Protein AF-A0A6M1R7Z9-F1 (afdb_monomer_lite)

Secondary structure (DSSP, 8-state):
----EEEEEEE-TTS-GGGHHHHHHHHHHS-TTTS-EEEEEEE--TTS-EEEEEEEESS-THHHHHHHHHH-TT-PBPTT--HHHHTTSEEEE-SSHHHHHHHS-SS--BTTB-S--HHHHHHH-GGGS------TTHHHHHHHHHHHHHS--

Structure (mmCIF, N/CA/C/O backbone):
data_AF-A0A6M1R7Z9-F1
#
_entry.id   AF-A0A6M1R7Z9-F1
#
loop_
_atom_site.group_PDB
_atom_site.id
_atom_site.type_symbol
_atom_site.label_atom_id
_atom_site.label_alt_id
_atom_site.label_comp_id
_atom_site.label_asym_id
_atom_site.label_entity_id
_atom_site.label_seq_id
_atom_site.pdbx_PDB_ins_code
_atom_site.Cartn_x
_atom_site.Cartn_y
_atom_site.Cartn_z
_atom_site.occupancy
_atom_site.B_iso_or_equiv
_atom_site.auth_seq_id
_atom_site.auth_comp_id
_atom_site.auth_asym_id
_atom_site.auth_atom_id
_atom_site.pdbx_PDB_model_num
ATOM 1 N N . MET A 1 1 ? -22.798 -2.232 19.515 1.00 45.53 1 MET A N 1
ATOM 2 C CA . MET A 1 1 ? -22.874 -2.380 18.047 1.00 45.53 1 MET A CA 1
ATOM 3 C C . MET A 1 1 ? -21.450 -2.312 17.552 1.00 45.53 1 MET A C 1
ATOM 5 O O . MET A 1 1 ? -20.751 -1.403 17.966 1.00 45.53 1 MET A O 1
ATOM 9 N N . VAL A 1 2 ? -20.998 -3.300 16.787 1.00 56.09 2 VAL A N 1
ATOM 10 C CA . VAL A 1 2 ? -19.639 -3.292 16.236 1.00 56.09 2 VAL A CA 1
ATOM 11 C C . VAL A 1 2 ? -19.647 -2.338 15.044 1.00 56.09 2 VAL A C 1
ATOM 13 O O . VAL A 1 2 ? -20.310 -2.616 14.042 1.00 56.09 2 VAL A O 1
ATOM 16 N N . HIS A 1 3 ? -19.012 -1.179 15.188 1.00 68.19 3 HIS A N 1
ATOM 17 C CA . HIS A 1 3 ? -18.903 -0.207 14.108 1.00 68.19 3 HIS A CA 1
ATOM 18 C C . HIS A 1 3 ? -17.690 -0.577 13.257 1.00 68.19 3 HIS A C 1
ATOM 20 O O . HIS A 1 3 ? -16.565 -0.528 13.730 1.00 68.19 3 HIS A O 1
ATOM 26 N N . ASN A 1 4 ? -17.931 -0.987 12.010 1.00 80.31 4 ASN A N 1
ATOM 27 C CA . ASN A 1 4 ? -16.865 -1.321 11.070 1.00 80.31 4 ASN A CA 1
ATOM 28 C C . ASN A 1 4 ? -16.616 -0.130 10.147 1.00 80.31 4 ASN A C 1
ATOM 30 O O . ASN A 1 4 ? -17.509 0.251 9.384 1.00 80.31 4 ASN A O 1
ATOM 34 N N . TYR A 1 5 ? -15.407 0.421 10.188 1.00 88.25 5 TYR A N 1
ATOM 35 C CA . TYR A 1 5 ? -14.987 1.489 9.288 1.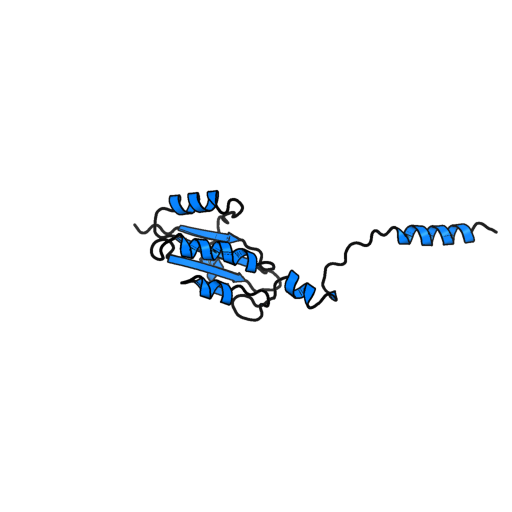00 88.25 5 TYR A CA 1
ATOM 36 C C . TYR A 1 5 ? -13.918 0.974 8.335 1.00 88.25 5 TYR A C 1
ATOM 38 O O . TYR A 1 5 ? -12.786 0.706 8.730 1.00 88.25 5 TYR A O 1
ATOM 46 N N . MET A 1 6 ? -14.284 0.867 7.059 1.00 88.00 6 MET A N 1
ATOM 47 C CA . MET A 1 6 ? -13.356 0.504 5.995 1.00 88.00 6 MET A CA 1
ATOM 48 C C . MET A 1 6 ? -12.769 1.764 5.357 1.00 88.00 6 MET A C 1
ATOM 50 O O . MET A 1 6 ? -13.495 2.647 4.882 1.00 88.00 6 MET A O 1
ATOM 54 N N . TYR A 1 7 ? -11.445 1.822 5.314 1.00 90.94 7 TYR A N 1
ATOM 55 C CA . TYR A 1 7 ? -10.672 2.824 4.599 1.00 90.94 7 TYR A CA 1
ATOM 56 C C . TYR A 1 7 ? -9.951 2.146 3.446 1.00 90.94 7 TYR A C 1
ATOM 58 O O . TYR A 1 7 ? -9.349 1.089 3.615 1.00 90.94 7 TYR A O 1
ATOM 66 N N . VAL A 1 8 ? -10.023 2.764 2.270 1.00 91.00 8 VAL A N 1
ATOM 67 C CA . VAL A 1 8 ? -9.289 2.324 1.088 1.00 91.00 8 VAL A CA 1
ATOM 68 C C . VAL A 1 8 ? -8.540 3.525 0.532 1.00 91.00 8 VAL A C 1
ATOM 70 O O . VAL A 1 8 ? -9.137 4.570 0.251 1.00 91.00 8 VAL A O 1
ATOM 73 N N . PHE A 1 9 ? -7.232 3.363 0.393 1.00 93.25 9 PHE A N 1
ATOM 74 C CA . PHE A 1 9 ? -6.314 4.357 -0.137 1.00 93.25 9 PHE A CA 1
ATOM 75 C C . PHE A 1 9 ? -5.849 3.898 -1.509 1.00 93.25 9 PHE A C 1
ATOM 77 O O . PHE A 1 9 ? -5.388 2.769 -1.655 1.00 93.25 9 PHE A O 1
ATOM 84 N N . GLU A 1 10 ? -6.010 4.751 -2.513 1.00 91.94 10 GLU A N 1
ATOM 85 C CA . GLU A 1 10 ? -5.463 4.500 -3.843 1.00 91.94 10 GLU A CA 1
ATOM 86 C C . GLU A 1 10 ? -3.962 4.773 -3.832 1.00 91.94 10 GLU A C 1
ATOM 88 O O . GLU A 1 10 ? -3.509 5.805 -3.333 1.00 91.94 10 GLU A O 1
ATOM 93 N N . CYS A 1 11 ? -3.208 3.831 -4.380 1.00 93.81 11 CYS A N 1
ATOM 94 C CA . CYS A 1 11 ? -1.759 3.853 -4.406 1.00 93.81 11 CYS A CA 1
ATOM 95 C C . CYS A 1 11 ? -1.258 3.662 -5.839 1.00 93.81 11 CYS A C 1
ATOM 97 O O . CYS A 1 11 ? -1.974 3.190 -6.726 1.00 93.81 11 CYS A O 1
ATOM 99 N N . ASP A 1 12 ? 0.003 4.015 -6.059 1.00 94.19 12 ASP A N 1
ATOM 100 C CA . ASP A 1 12 ? 0.647 3.828 -7.352 1.00 94.19 12 ASP A CA 1
ATOM 101 C C . ASP A 1 12 ? 1.170 2.393 -7.484 1.00 94.19 12 ASP A C 1
ATOM 103 O O . ASP A 1 12 ? 2.061 1.974 -6.749 1.00 94.19 12 ASP A O 1
ATOM 107 N N . TYR A 1 13 ? 0.621 1.627 -8.428 1.00 95.19 13 TYR A N 1
ATOM 108 C CA . TYR A 1 13 ? 1.075 0.262 -8.704 1.00 95.19 13 TYR A CA 1
ATOM 109 C C . TYR A 1 13 ? 2.564 0.224 -9.106 1.00 95.19 13 TYR A C 1
ATOM 111 O O . TYR A 1 13 ? 3.290 -0.710 -8.743 1.00 95.19 13 TYR A O 1
ATOM 119 N N . GLY A 1 14 ? 3.001 1.219 -9.885 1.00 95.19 14 GLY A N 1
ATOM 120 C CA . GLY A 1 14 ? 4.343 1.305 -10.458 1.00 95.19 14 GLY A CA 1
ATOM 121 C C . GLY A 1 14 ? 5.409 1.794 -9.480 1.00 95.19 14 GLY A C 1
ATOM 122 O O . GLY A 1 14 ? 6.587 1.739 -9.820 1.00 95.19 14 GLY A O 1
ATOM 123 N N . ASP A 1 15 ? 5.000 2.230 -8.292 1.00 95.62 15 ASP A N 1
ATOM 124 C CA . ASP A 1 15 ? 5.846 2.765 -7.228 1.00 95.62 15 ASP A CA 1
ATOM 125 C C . ASP A 1 15 ? 5.215 2.370 -5.887 1.00 95.62 15 ASP A C 1
ATOM 127 O O . ASP A 1 15 ? 4.628 3.176 -5.172 1.00 95.62 15 ASP A O 1
ATOM 131 N N . ARG A 1 16 ? 5.215 1.069 -5.604 1.00 95.38 16 ARG A N 1
ATOM 132 C CA . ARG A 1 16 ? 4.483 0.444 -4.492 1.00 95.38 16 ARG A CA 1
ATOM 133 C C . ARG A 1 16 ? 5.337 0.310 -3.237 1.00 95.38 16 ARG A C 1
ATOM 135 O O . ARG A 1 16 ? 4.803 0.332 -2.133 1.00 95.38 16 ARG A O 1
ATOM 142 N N . VAL A 1 17 ? 6.657 0.203 -3.371 1.00 96.56 17 VAL A N 1
ATOM 143 C CA . VAL A 1 17 ? 7.615 0.108 -2.262 1.00 96.56 17 VAL A CA 1
ATOM 144 C C . VAL A 1 17 ? 7.526 1.342 -1.362 1.00 96.56 17 VAL A C 1
ATOM 146 O O . VAL A 1 17 ? 7.670 1.203 -0.145 1.00 96.56 17 VAL A O 1
ATOM 149 N N . LYS A 1 18 ? 7.198 2.524 -1.906 1.00 95.88 18 LYS A N 1
ATOM 150 C CA . LYS A 1 18 ? 6.985 3.742 -1.102 1.00 95.88 18 LYS A CA 1
ATOM 151 C C . LYS A 1 18 ? 5.875 3.595 -0.057 1.00 95.88 18 LYS A C 1
ATOM 153 O O . LYS A 1 18 ? 5.920 4.242 0.985 1.00 95.88 18 LYS A O 1
ATOM 158 N N . GLU A 1 19 ? 4.896 2.726 -0.307 1.00 96.31 19 GLU A N 1
ATOM 159 C CA . GLU A 1 19 ? 3.736 2.529 0.568 1.00 96.31 19 GLU A CA 1
ATOM 160 C C . GLU A 1 19 ? 4.054 1.657 1.790 1.00 96.31 19 GLU A C 1
ATOM 162 O O . GLU A 1 19 ? 3.273 1.610 2.740 1.00 96.31 19 GLU A O 1
ATOM 167 N N . ARG A 1 20 ? 5.221 0.994 1.818 1.00 96.56 20 ARG A N 1
ATOM 168 C CA . ARG A 1 20 ? 5.635 0.142 2.943 1.00 96.56 20 ARG A CA 1
ATOM 169 C C . ARG A 1 20 ? 5.654 0.903 4.266 1.00 96.56 20 ARG A C 1
ATOM 171 O O . ARG A 1 20 ? 5.180 0.370 5.263 1.00 96.56 20 ARG A O 1
ATOM 178 N N . ALA A 1 21 ? 6.197 2.124 4.282 1.00 96.69 21 ALA A N 1
ATOM 179 C CA . ALA A 1 21 ? 6.298 2.930 5.502 1.00 96.69 21 ALA A CA 1
ATOM 180 C C . ALA A 1 21 ? 4.912 3.218 6.095 1.00 96.69 21 ALA A C 1
ATOM 182 O O . ALA A 1 21 ? 4.681 2.962 7.273 1.00 96.69 21 ALA A O 1
ATOM 183 N N . PHE A 1 22 ? 3.970 3.622 5.242 1.00 96.81 22 PHE A N 1
ATOM 184 C CA . PHE A 1 22 ? 2.587 3.878 5.629 1.00 96.81 22 PHE A CA 1
ATOM 185 C C . PHE A 1 22 ? 1.917 2.646 6.252 1.00 96.81 22 PHE A C 1
ATOM 187 O O . PHE A 1 22 ? 1.357 2.728 7.344 1.00 96.81 22 PHE A O 1
ATOM 194 N N . ILE A 1 23 ? 2.017 1.484 5.598 1.00 97.00 23 ILE A N 1
ATOM 195 C CA . ILE A 1 23 ? 1.409 0.237 6.090 1.00 97.00 23 ILE A CA 1
ATOM 196 C C . ILE A 1 23 ? 2.037 -0.191 7.422 1.00 97.00 23 ILE A C 1
ATOM 198 O O . ILE A 1 23 ? 1.324 -0.547 8.360 1.00 97.00 23 ILE A O 1
ATOM 202 N N . LYS A 1 24 ? 3.369 -0.138 7.522 1.00 97.31 24 LYS A N 1
ATOM 203 C CA . LYS A 1 24 ? 4.095 -0.504 8.744 1.00 97.31 24 LYS A CA 1
ATOM 204 C C . LYS A 1 24 ? 3.744 0.404 9.909 1.00 97.31 24 LYS A C 1
ATOM 206 O O . LYS A 1 24 ? 3.548 -0.082 11.017 1.00 97.31 24 LYS A O 1
ATOM 211 N N . ASP A 1 25 ? 3.616 1.703 9.671 1.00 96.69 25 ASP A N 1
ATOM 212 C CA . ASP A 1 25 ? 3.248 2.628 10.732 1.00 96.69 25 ASP A CA 1
ATOM 213 C C . ASP A 1 25 ? 1.821 2.389 11.234 1.00 96.69 25 ASP A C 1
ATOM 215 O O . ASP A 1 25 ? 1.585 2.524 12.433 1.00 96.69 25 ASP A O 1
ATOM 219 N N . ILE A 1 26 ? 0.885 1.960 10.378 1.00 95.94 26 ILE A N 1
ATOM 220 C CA . ILE A 1 26 ? -0.443 1.531 10.843 1.00 95.94 26 ILE A CA 1
ATOM 221 C C . ILE A 1 26 ? -0.307 0.328 11.787 1.00 95.94 26 ILE A C 1
ATOM 223 O O . ILE A 1 26 ? -0.836 0.360 12.895 1.00 95.94 26 ILE A O 1
ATOM 227 N N . LEU A 1 27 ? 0.440 -0.702 11.379 1.00 95.44 27 LEU A N 1
ATOM 228 C CA . LEU A 1 27 ? 0.646 -1.918 12.178 1.00 95.44 27 LEU A CA 1
ATOM 229 C C . LEU A 1 27 ? 1.361 -1.648 13.515 1.00 95.44 27 LEU A C 1
ATOM 231 O O . LEU A 1 27 ? 1.140 -2.368 14.484 1.00 95.44 27 LEU A O 1
ATOM 235 N N . ARG A 1 28 ? 2.208 -0.612 13.582 1.00 94.94 28 ARG A N 1
ATOM 236 C CA . ARG A 1 28 ? 2.915 -0.192 14.806 1.00 94.94 28 ARG A CA 1
ATOM 237 C C . ARG A 1 28 ? 2.051 0.604 15.770 1.00 94.94 28 ARG A C 1
ATOM 239 O O . ARG A 1 28 ? 2.170 0.436 16.981 1.00 94.94 28 ARG A O 1
ATOM 246 N N . ASN A 1 29 ? 1.276 1.549 15.242 1.00 94.75 29 ASN A N 1
ATOM 247 C CA . ASN A 1 29 ? 0.591 2.552 16.058 1.00 94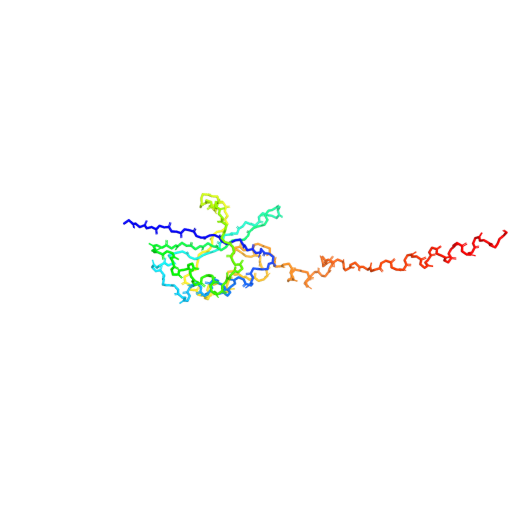.75 29 ASN A CA 1
ATOM 248 C C . ASN A 1 29 ? -0.798 2.099 16.510 1.00 94.75 29 ASN A C 1
ATOM 250 O O . ASN A 1 29 ? -1.332 2.653 17.471 1.00 94.75 29 ASN A O 1
ATOM 254 N N . PHE A 1 30 ? -1.382 1.106 15.839 1.00 94.06 30 PHE A N 1
ATOM 255 C CA . PHE A 1 30 ? -2.726 0.631 16.128 1.00 94.06 30 PHE A CA 1
ATOM 256 C C . PHE A 1 30 ? -2.720 -0.844 16.505 1.00 94.06 30 PHE A C 1
ATOM 258 O O . PHE A 1 30 ? -2.152 -1.682 15.811 1.00 94.06 30 PHE A O 1
ATOM 265 N N . ASP A 1 31 ? -3.391 -1.156 17.613 1.00 90.81 31 ASP A N 1
ATOM 266 C CA . ASP A 1 31 ? -3.544 -2.532 18.068 1.00 90.81 31 ASP A CA 1
ATOM 267 C C . ASP A 1 31 ? -4.364 -3.362 17.063 1.00 90.81 31 ASP A C 1
ATOM 269 O O . ASP A 1 31 ? -5.273 -2.853 16.399 1.00 90.81 31 ASP A O 1
ATOM 273 N N . LYS A 1 32 ? -4.061 -4.659 16.981 1.00 89.00 32 LYS A N 1
ATOM 274 C CA . LYS A 1 32 ? -4.727 -5.631 16.100 1.00 89.00 32 LYS A CA 1
ATOM 275 C C . LYS A 1 32 ? -6.240 -5.745 16.327 1.00 89.00 32 LYS A C 1
ATOM 277 O O . LYS A 1 32 ? -6.960 -6.098 15.399 1.00 89.00 32 LYS A O 1
ATOM 282 N N . ASP A 1 33 ? -6.727 -5.456 17.532 1.00 90.31 33 ASP A N 1
ATOM 283 C CA . ASP A 1 33 ? -8.150 -5.487 17.866 1.00 90.31 33 ASP A CA 1
ATOM 284 C C . ASP A 1 33 ? -8.847 -4.185 17.424 1.00 90.31 33 ASP A C 1
ATOM 286 O O . ASP A 1 33 ? -10.050 -4.185 17.156 1.00 90.31 33 ASP A O 1
ATOM 290 N N . TYR A 1 34 ? -8.092 -3.088 17.269 1.00 92.19 34 TYR A N 1
ATOM 291 C CA . TYR A 1 34 ? -8.573 -1.835 16.682 1.00 92.19 34 TYR A CA 1
ATOM 292 C C . TYR A 1 34 ? -8.529 -1.889 15.149 1.00 92.19 34 TYR A C 1
ATOM 294 O O . TYR A 1 34 ? -9.567 -1.767 14.498 1.00 92.19 34 TYR A O 1
ATOM 302 N N . ALA A 1 35 ? -7.346 -2.120 14.568 1.00 92.44 35 ALA A N 1
ATOM 303 C CA . ALA A 1 35 ? -7.104 -2.222 13.128 1.00 92.44 35 ALA A CA 1
ATOM 304 C C . ALA A 1 35 ? -7.108 -3.691 12.666 1.00 92.44 35 ALA A C 1
ATOM 306 O O . ALA A 1 35 ? -6.099 -4.245 12.237 1.00 92.44 35 ALA A O 1
ATOM 307 N N . THR A 1 36 ? -8.278 -4.327 12.750 1.00 90.75 36 THR A N 1
ATOM 308 C CA . THR A 1 36 ? -8.467 -5.778 12.518 1.00 90.75 36 THR A CA 1
ATOM 309 C C . THR A 1 36 ? -8.093 -6.318 11.146 1.00 90.75 36 THR A C 1
ATOM 311 O O . THR A 1 36 ? -7.931 -7.527 10.987 1.00 90.75 36 THR A O 1
ATOM 314 N N . MET A 1 37 ? -7.996 -5.462 10.135 1.00 90.88 37 MET A N 1
ATOM 315 C CA . MET A 1 37 ? -7.472 -5.857 8.837 1.00 90.88 37 MET A CA 1
ATOM 316 C C . MET A 1 37 ? -6.666 -4.704 8.277 1.00 90.88 37 MET A C 1
ATOM 318 O O . MET A 1 37 ? -7.198 -3.613 8.100 1.00 90.88 37 MET A O 1
ATOM 322 N N . VAL A 1 38 ? -5.399 -4.962 7.988 1.00 94.94 38 VAL A N 1
ATOM 323 C CA . VAL A 1 38 ? -4.527 -4.076 7.224 1.00 94.94 38 VAL A CA 1
ATOM 324 C C . VAL A 1 38 ? -4.001 -4.907 6.070 1.00 94.94 38 VAL A C 1
ATOM 326 O O . VAL A 1 38 ? -3.490 -6.007 6.278 1.00 94.94 38 VAL A O 1
ATOM 329 N N . GLY A 1 39 ? -4.159 -4.432 4.844 1.00 94.44 39 GLY A N 1
ATOM 330 C CA . GLY A 1 39 ? -3.795 -5.226 3.682 1.00 94.44 39 GLY A CA 1
ATOM 331 C C . GLY A 1 39 ? -3.697 -4.425 2.403 1.00 94.44 39 GLY A C 1
ATOM 332 O O . GLY A 1 39 ? -4.000 -3.234 2.357 1.00 94.44 39 GLY A O 1
ATOM 333 N N . VAL A 1 40 ? -3.282 -5.109 1.346 1.00 94.62 40 VAL A N 1
ATOM 334 C CA . VAL A 1 40 ? -3.269 -4.583 -0.014 1.00 94.62 40 VAL A CA 1
ATOM 335 C C . VAL A 1 40 ? -4.289 -5.294 -0.883 1.00 94.62 40 VAL A C 1
ATOM 337 O O . VAL A 1 40 ? -4.542 -6.490 -0.731 1.00 94.62 40 VAL A O 1
ATOM 340 N N . VAL A 1 41 ? -4.841 -4.544 -1.829 1.00 93.31 41 VAL A N 1
ATOM 341 C CA . VAL A 1 41 ? -5.748 -5.032 -2.862 1.00 93.31 41 VAL A CA 1
ATOM 342 C C . VAL A 1 41 ? -5.162 -4.672 -4.224 1.00 93.31 41 VAL A C 1
ATOM 344 O O . VAL A 1 41 ? -4.963 -3.493 -4.530 1.00 93.31 41 VAL A O 1
ATOM 347 N N . VAL A 1 42 ? -4.882 -5.685 -5.045 1.00 94.38 42 VAL A N 1
ATOM 348 C CA . VAL A 1 42 ? -4.106 -5.542 -6.283 1.00 94.38 42 VAL A CA 1
ATOM 349 C C . VAL A 1 42 ? -4.849 -6.127 -7.483 1.00 94.38 42 VAL A C 1
ATOM 351 O O . VAL A 1 42 ? -5.150 -7.324 -7.540 1.00 94.38 42 VAL A O 1
ATOM 354 N N . ASN A 1 43 ? -5.084 -5.281 -8.486 1.00 93.12 43 ASN A N 1
ATOM 355 C CA . ASN A 1 43 ? -5.531 -5.684 -9.814 1.00 93.12 43 ASN A CA 1
ATOM 356 C C . ASN A 1 43 ? -4.321 -5.747 -10.751 1.00 93.12 43 ASN A C 1
ATOM 358 O O . ASN A 1 43 ? -3.702 -4.727 -11.044 1.00 93.12 43 ASN A O 1
ATOM 362 N N . ASN A 1 44 ? -4.002 -6.951 -11.225 1.00 93.50 44 ASN A N 1
ATOM 363 C CA . ASN A 1 44 ? -2.874 -7.201 -12.124 1.00 93.50 44 ASN A CA 1
ATOM 364 C C . ASN A 1 44 ? -3.267 -7.204 -13.610 1.00 93.50 44 ASN A C 1
ATOM 366 O O . ASN A 1 44 ? -2.443 -7.561 -14.454 1.00 93.50 44 ASN A O 1
ATOM 370 N N . ASN A 1 45 ? -4.510 -6.837 -13.949 1.00 91.31 45 ASN A N 1
ATOM 371 C CA . ASN A 1 45 ? -4.924 -6.706 -15.340 1.00 91.31 45 ASN A CA 1
ATOM 372 C C . ASN A 1 45 ? -4.079 -5.608 -16.019 1.00 91.31 45 ASN A C 1
ATOM 374 O O . ASN A 1 45 ? -4.203 -4.447 -15.633 1.00 91.31 45 ASN A O 1
ATOM 378 N N . PRO A 1 46 ? -3.259 -5.922 -17.040 1.00 89.12 46 PRO A N 1
ATOM 379 C CA . PRO A 1 46 ? -2.359 -4.948 -17.663 1.00 89.12 46 PRO A CA 1
ATOM 380 C C . PRO A 1 46 ? -3.091 -3.775 -18.335 1.00 89.12 46 PRO A C 1
ATOM 382 O O . PRO A 1 46 ? -2.487 -2.737 -18.581 1.00 89.12 46 PRO A O 1
ATOM 385 N N . TYR A 1 47 ? -4.392 -3.907 -18.607 1.00 89.00 47 TYR A N 1
ATOM 386 C CA . TYR A 1 47 ? -5.225 -2.827 -19.144 1.00 89.00 47 TYR A CA 1
ATOM 387 C C . TYR A 1 47 ? -5.829 -1.921 -18.060 1.00 89.00 47 TYR A C 1
ATOM 389 O O . TYR A 1 47 ? -6.431 -0.899 -18.382 1.00 89.00 47 TYR A O 1
ATOM 397 N N . CYS A 1 48 ? -5.726 -2.307 -16.787 1.00 89.25 48 CYS A N 1
ATOM 398 C CA . CYS A 1 48 ? -6.305 -1.591 -15.654 1.00 89.25 48 CYS A CA 1
ATOM 399 C C . CYS A 1 48 ? -5.560 -1.967 -14.363 1.00 89.25 48 CYS A C 1
ATOM 401 O O . CYS A 1 48 ? -6.139 -2.539 -13.438 1.00 89.25 48 CYS A O 1
ATOM 403 N N . LEU A 1 49 ? -4.252 -1.700 -14.325 1.00 92.38 49 LEU A N 1
ATOM 404 C CA . LEU A 1 49 ? -3.465 -1.922 -13.117 1.00 92.38 49 LEU A CA 1
ATOM 405 C C . LEU A 1 49 ? -3.971 -1.000 -12.012 1.00 92.38 49 LEU A C 1
ATOM 407 O O . LEU A 1 49 ? -4.168 0.194 -12.229 1.00 92.38 49 LEU A O 1
ATOM 411 N N . SER A 1 50 ? -4.184 -1.560 -10.826 1.00 92.69 50 SER A N 1
ATOM 412 C CA . SER A 1 50 ? -4.593 -0.773 -9.667 1.00 92.69 50 SER A CA 1
ATOM 413 C C . SER A 1 50 ? -4.062 -1.388 -8.388 1.00 92.69 50 SER A C 1
ATOM 415 O O . SER A 1 50 ? -4.087 -2.612 -8.233 1.00 92.69 50 SER A O 1
ATOM 417 N N . PHE A 1 51 ? -3.639 -0.541 -7.463 1.00 93.88 51 PHE A N 1
ATOM 418 C CA . PHE A 1 51 ? -3.124 -0.930 -6.165 1.00 93.88 51 PHE A CA 1
ATOM 419 C C . PHE A 1 51 ? -3.791 -0.063 -5.099 1.00 93.88 51 PHE A C 1
ATOM 421 O O . PHE A 1 51 ? -3.878 1.154 -5.243 1.00 93.88 51 PHE A O 1
ATOM 428 N N . HIS A 1 52 ? -4.292 -0.704 -4.048 1.00 93.50 52 HIS A N 1
ATOM 429 C CA . HIS A 1 52 ? -4.889 -0.021 -2.915 1.00 93.50 52 HIS A CA 1
ATOM 430 C C . HIS A 1 52 ? -4.386 -0.599 -1.599 1.00 93.50 52 HIS A C 1
ATOM 432 O O . HIS A 1 52 ? -4.165 -1.807 -1.497 1.00 93.50 52 HIS A O 1
ATOM 438 N N . VAL A 1 53 ? -4.293 0.250 -0.579 1.00 94.69 53 VAL A N 1
ATOM 439 C CA . VAL A 1 53 ? -4.154 -0.166 0.821 1.00 94.69 53 VAL A CA 1
ATOM 440 C C . VAL A 1 53 ? -5.532 -0.119 1.472 1.00 94.69 53 VAL A C 1
ATOM 442 O O . VAL A 1 53 ? -6.222 0.896 1.390 1.00 94.69 53 VAL A O 1
ATOM 445 N N . ALA A 1 54 ? -5.944 -1.217 2.099 1.00 92.56 54 ALA A N 1
ATOM 446 C CA . ALA A 1 54 ? -7.217 -1.347 2.795 1.00 92.56 54 ALA A CA 1
ATOM 447 C C . ALA A 1 54 ? -6.992 -1.510 4.302 1.00 92.56 54 ALA A C 1
ATOM 449 O O . ALA A 1 54 ? -6.126 -2.275 4.727 1.00 92.56 54 ALA A O 1
ATOM 450 N N . VAL A 1 55 ? -7.785 -0.790 5.097 1.00 93.06 55 VAL A N 1
ATOM 451 C CA . VAL A 1 55 ? -7.733 -0.806 6.562 1.00 93.06 55 VAL A CA 1
ATOM 452 C C . VAL A 1 55 ? -9.149 -0.917 7.119 1.00 93.06 55 VAL A C 1
ATOM 454 O O . VAL A 1 55 ? -10.004 -0.093 6.796 1.00 93.06 55 VAL A O 1
ATOM 457 N N . ASN A 1 56 ? -9.401 -1.914 7.966 1.00 91.81 56 ASN A N 1
ATOM 458 C CA . ASN A 1 56 ? -10.670 -2.101 8.663 1.00 91.81 56 ASN A CA 1
ATOM 459 C C . ASN A 1 56 ? -10.527 -1.823 10.160 1.00 91.81 56 ASN A C 1
ATOM 461 O O . ASN A 1 56 ? -9.810 -2.546 10.858 1.00 91.81 56 ASN A O 1
ATOM 465 N N . LEU A 1 57 ? -11.267 -0.830 10.649 1.00 92.75 57 LEU A N 1
ATOM 466 C CA . LEU A 1 57 ? -11.304 -0.436 12.056 1.00 92.75 57 LEU A CA 1
ATOM 467 C C . LEU A 1 57 ? -12.581 -0.949 12.739 1.00 92.75 57 LEU A C 1
ATOM 469 O O . LEU A 1 57 ? -13.650 -0.902 12.126 1.00 92.75 57 LEU A O 1
ATOM 473 N N . GLN A 1 58 ? -12.478 -1.412 13.989 1.00 90.56 58 GLN A N 1
ATOM 474 C CA . GLN A 1 58 ? -13.613 -1.927 14.789 1.00 90.56 58 GLN A CA 1
ATOM 475 C C . GLN A 1 58 ? -14.173 -0.945 15.826 1.00 90.56 58 GLN A C 1
ATOM 477 O O . GLN A 1 58 ? -15.190 -1.230 16.464 1.00 90.56 58 GLN A O 1
ATOM 482 N N . ASP A 1 59 ? -13.504 0.188 16.019 1.00 88.38 59 ASP A N 1
ATOM 483 C CA . ASP A 1 59 ? -13.856 1.194 17.019 1.00 88.38 59 ASP A CA 1
ATOM 484 C C . ASP A 1 59 ? -13.856 2.600 16.393 1.00 88.38 59 ASP A C 1
ATOM 486 O O . ASP A 1 59 ? -13.750 2.747 15.171 1.00 88.38 59 ASP A O 1
ATOM 490 N N . ASP A 1 60 ? -14.012 3.633 17.217 1.00 88.56 60 ASP A N 1
ATOM 491 C CA . ASP A 1 60 ? -14.069 5.033 16.804 1.00 88.56 60 ASP A CA 1
ATOM 492 C C . ASP A 1 60 ? -12.875 5.427 15.897 1.00 88.56 60 ASP A C 1
ATOM 494 O O . ASP A 1 60 ? -11.709 5.338 16.312 1.00 88.56 60 ASP A O 1
ATOM 498 N N . PRO A 1 61 ? -13.129 5.881 14.652 1.00 91.44 61 PRO A N 1
ATOM 499 C CA . PRO A 1 61 ? -12.081 6.249 13.713 1.00 91.44 61 PRO A CA 1
ATOM 500 C C . PRO A 1 61 ? -11.404 7.580 14.053 1.00 91.44 61 PRO A C 1
ATOM 502 O O . PRO A 1 61 ? -10.402 7.895 13.421 1.00 91.44 61 PRO A O 1
ATOM 505 N N . VAL A 1 62 ? -11.896 8.366 15.021 1.00 92.31 62 VAL A N 1
ATOM 506 C CA . VAL A 1 62 ? -11.355 9.704 15.338 1.00 92.31 62 VAL A CA 1
ATOM 507 C C . VAL A 1 62 ? -9.844 9.680 15.584 1.00 92.31 62 VAL A C 1
ATOM 509 O O . VAL A 1 62 ? -9.121 10.543 15.079 1.00 92.31 62 VAL A O 1
ATOM 512 N N . ASN A 1 63 ? -9.348 8.675 16.311 1.00 92.06 63 ASN A N 1
ATOM 513 C CA . ASN A 1 63 ? -7.916 8.535 16.585 1.00 92.06 63 ASN A CA 1
ATOM 514 C C . ASN A 1 63 ? -7.123 8.238 15.306 1.00 92.06 63 ASN A C 1
ATOM 516 O O . ASN A 1 63 ? -6.101 8.877 15.053 1.00 92.06 63 ASN A O 1
ATOM 520 N N . PHE A 1 64 ? -7.619 7.314 14.479 1.00 94.44 64 PHE A N 1
ATOM 521 C CA . PHE A 1 64 ? -7.010 6.985 13.193 1.00 94.44 64 PHE A CA 1
ATOM 522 C C . PHE A 1 64 ? -7.024 8.174 12.228 1.00 94.44 64 PHE A C 1
ATOM 524 O O . PHE A 1 64 ? -6.008 8.472 11.611 1.00 94.44 64 PHE A O 1
ATOM 531 N N . GLU A 1 65 ? -8.138 8.898 12.124 1.00 93.56 65 GLU A N 1
ATOM 532 C CA . GLU A 1 65 ? -8.271 10.064 11.247 1.00 93.56 65 GLU A CA 1
ATOM 533 C C . GLU A 1 65 ? -7.395 11.235 11.693 1.00 93.56 65 GLU A C 1
ATOM 535 O O . GLU A 1 65 ? -6.823 11.926 10.847 1.00 93.56 65 GLU A O 1
ATOM 540 N N . SER A 1 66 ? -7.253 11.456 13.006 1.00 94.38 66 SER A N 1
ATOM 541 C CA . SER A 1 66 ? -6.312 12.455 13.516 1.00 94.38 66 SER A CA 1
ATOM 542 C C . SER A 1 66 ? -4.878 12.070 13.179 1.00 94.38 66 SER A C 1
ATOM 544 O O . SER A 1 66 ? -4.158 12.873 12.595 1.00 94.38 66 SER A O 1
ATOM 546 N N . TRP A 1 67 ? -4.488 10.829 13.473 1.00 96.06 67 TRP A N 1
ATOM 547 C CA . TRP A 1 67 ? -3.154 10.327 13.160 1.00 96.06 67 TRP A CA 1
ATOM 548 C C . TRP A 1 67 ? -2.840 10.415 11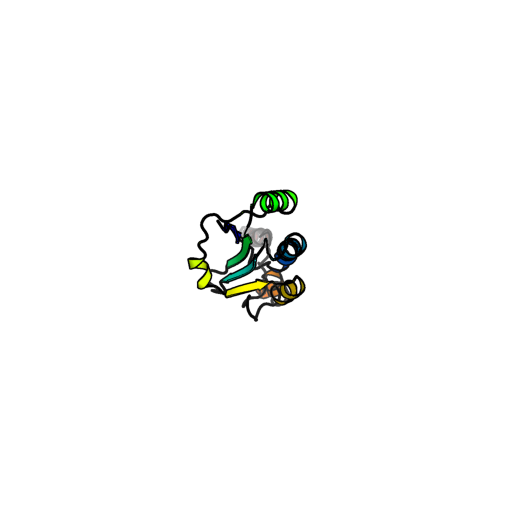.660 1.00 96.06 67 TRP A C 1
ATOM 550 O O . TRP A 1 67 ? -1.772 10.904 11.292 1.00 96.06 67 TRP A O 1
ATOM 560 N N . LEU A 1 68 ? -3.785 10.012 10.803 1.00 95.38 68 LEU A N 1
ATOM 561 C CA . LEU A 1 68 ? -3.652 10.049 9.348 1.00 95.38 68 LEU A CA 1
ATOM 562 C C . LEU A 1 68 ? -3.437 11.480 8.847 1.00 95.38 68 LEU A C 1
ATOM 564 O O . LEU A 1 68 ? -2.550 11.716 8.036 1.00 95.38 68 LEU A O 1
ATOM 568 N N . ARG A 1 69 ? -4.212 12.444 9.354 1.00 93.88 69 ARG A N 1
ATOM 569 C CA . ARG A 1 69 ? -4.070 13.861 8.991 1.00 93.88 69 ARG A CA 1
ATOM 570 C C . ARG A 1 69 ? -2.717 14.435 9.411 1.00 93.88 69 ARG A C 1
ATOM 572 O O . ARG A 1 69 ? -2.174 15.268 8.691 1.00 93.88 69 ARG A O 1
ATOM 579 N N . ASP A 1 70 ? -2.202 14.012 10.560 1.00 95.62 70 ASP A N 1
ATOM 580 C CA . ASP A 1 70 ? -0.974 14.565 11.130 1.00 95.62 70 ASP A CA 1
ATOM 581 C C . ASP A 1 70 ? 0.292 13.965 10.484 1.00 95.62 70 ASP A C 1
ATOM 583 O O . ASP A 1 70 ? 1.283 14.675 10.320 1.00 95.62 70 ASP A O 1
ATOM 587 N N . HIS A 1 71 ? 0.262 12.685 10.083 1.00 95.50 71 HIS A N 1
ATOM 588 C CA . HIS A 1 71 ? 1.437 11.963 9.564 1.00 95.50 71 HIS A CA 1
ATOM 589 C C . HIS A 1 71 ? 1.428 11.763 8.044 1.00 95.50 71 HIS A C 1
ATOM 591 O O . HIS A 1 71 ? 2.493 11.701 7.436 1.00 95.50 71 HIS A O 1
ATOM 597 N N . TYR A 1 72 ? 0.243 11.667 7.438 1.00 95.38 72 TYR A N 1
ATOM 598 C CA . TYR A 1 72 ? 0.047 11.314 6.030 1.00 95.38 72 TYR A CA 1
ATOM 599 C C . TYR A 1 72 ? -1.039 12.195 5.370 1.00 95.38 72 TYR A C 1
ATOM 601 O O . TYR A 1 72 ? -2.034 11.679 4.846 1.00 95.38 72 TYR A O 1
ATOM 609 N N . PRO A 1 73 ? -0.899 13.538 5.397 1.00 92.19 73 PRO A N 1
ATOM 610 C CA . PRO A 1 73 ? -1.922 14.472 4.910 1.00 92.19 73 PRO A CA 1
ATOM 611 C C . PRO A 1 73 ? -2.233 14.331 3.411 1.00 92.19 73 PRO A C 1
ATOM 613 O O . PRO A 1 73 ? -3.292 14.758 2.952 1.00 92.19 73 PRO A O 1
ATOM 616 N N . GLU A 1 74 ? -1.323 13.744 2.636 1.00 90.38 74 GLU A N 1
ATOM 617 C CA . GLU A 1 74 ? -1.489 13.459 1.214 1.00 90.38 74 GLU A CA 1
ATOM 618 C C . GLU A 1 74 ? -2.344 12.215 0.930 1.00 90.38 74 GLU A C 1
ATOM 620 O O . GLU A 1 74 ? -2.791 12.027 -0.205 1.00 90.38 74 GLU A O 1
ATOM 625 N N . LYS A 1 75 ? -2.592 11.356 1.930 1.00 89.50 75 LYS A N 1
ATOM 626 C CA . LYS A 1 75 ? -3.388 10.136 1.754 1.00 89.50 75 LYS A CA 1
ATOM 627 C C . LYS A 1 75 ? -4.868 10.475 1.696 1.00 89.50 75 LYS A C 1
ATOM 629 O O . LYS A 1 75 ? -5.546 10.679 2.701 1.00 89.50 75 LYS A O 1
ATOM 634 N N . ILE A 1 76 ? -5.393 10.486 0.477 1.00 78.69 76 ILE A N 1
ATOM 635 C CA . ILE A 1 76 ? -6.805 10.748 0.225 1.00 78.69 76 ILE A CA 1
ATOM 636 C C . ILE A 1 76 ? -7.581 9.433 0.299 1.00 78.69 76 ILE A C 1
ATOM 638 O O . ILE A 1 76 ? -7.346 8.497 -0.466 1.00 78.69 76 ILE A O 1
ATOM 642 N N . LYS A 1 77 ? -8.565 9.384 1.199 1.00 76.19 77 LYS A N 1
ATOM 643 C CA . LYS A 1 77 ? -9.539 8.292 1.248 1.00 76.19 77 LYS A CA 1
ATOM 644 C C . LYS A 1 77 ? -10.359 8.270 -0.043 1.00 76.19 77 LYS A C 1
ATOM 646 O O . LYS A 1 77 ? -11.049 9.242 -0.372 1.00 76.19 77 LYS A O 1
ATOM 651 N N . ARG A 1 78 ? -10.370 7.130 -0.738 1.00 71.88 78 ARG A N 1
ATOM 652 C CA . ARG A 1 78 ? -11.340 6.888 -1.810 1.00 71.88 78 ARG A CA 1
ATOM 653 C C . ARG A 1 78 ? -12.719 6.687 -1.188 1.00 71.88 78 ARG A C 1
ATOM 655 O O . ARG A 1 78 ? -12.949 5.776 -0.395 1.00 71.88 78 ARG A O 1
ATOM 662 N N . HIS A 1 79 ? -13.652 7.548 -1.571 1.00 64.75 79 HIS A N 1
ATOM 663 C CA . HIS A 1 79 ? -15.061 7.376 -1.243 1.00 64.75 79 HIS A CA 1
ATOM 664 C C . HIS A 1 79 ? -15.671 6.379 -2.242 1.00 64.75 79 HIS A C 1
ATOM 666 O O . HIS A 1 79 ? -15.318 6.399 -3.420 1.00 64.75 79 HIS A O 1
ATOM 672 N N . ASN A 1 80 ? -16.589 5.524 -1.782 1.00 63.69 80 ASN A N 1
ATOM 673 C CA . ASN A 1 80 ? -17.337 4.557 -2.604 1.00 63.69 80 ASN A CA 1
ATOM 674 C C . ASN A 1 80 ? -16.543 3.364 -3.177 1.00 63.69 80 ASN A C 1
ATOM 676 O O . ASN A 1 80 ? -16.903 2.853 -4.234 1.00 63.69 80 ASN A O 1
ATOM 680 N N . VAL A 1 81 ? -15.500 2.878 -2.494 1.00 67.31 81 VAL A N 1
ATOM 681 C CA . VAL A 1 81 ? -14.959 1.537 -2.789 1.00 67.31 81 VAL A CA 1
ATOM 682 C C . VAL A 1 81 ? -15.760 0.515 -1.991 1.00 67.31 81 VAL A C 1
ATOM 684 O O . VAL A 1 81 ? -15.675 0.475 -0.764 1.00 67.31 81 VAL A O 1
ATOM 687 N N . PHE A 1 82 ? -16.563 -0.298 -2.675 1.00 65.06 82 PHE A N 1
ATOM 688 C CA . PHE A 1 82 ? -17.299 -1.375 -2.024 1.00 65.06 82 PHE A CA 1
ATOM 689 C C . PHE A 1 82 ? -16.417 -2.617 -1.927 1.00 65.06 82 PHE A C 1
ATOM 691 O O . PHE A 1 82 ? -15.817 -3.041 -2.912 1.00 65.06 82 PHE A O 1
ATOM 698 N N . LEU A 1 83 ? -16.404 -3.274 -0.764 1.00 66.19 83 LEU A N 1
ATOM 699 C CA . LEU A 1 83 ? -15.669 -4.535 -0.576 1.00 66.19 83 LEU A CA 1
ATOM 700 C C . LEU A 1 83 ? -16.081 -5.629 -1.564 1.00 66.19 83 LEU A C 1
ATOM 702 O O . LEU A 1 83 ? -15.292 -6.507 -1.908 1.00 66.19 83 LEU A O 1
ATOM 706 N N . ARG A 1 84 ? -17.322 -5.557 -2.055 1.00 69.31 84 ARG A N 1
ATOM 707 C CA . ARG A 1 84 ? -17.809 -6.452 -3.101 1.00 69.31 84 ARG A CA 1
ATOM 708 C C . ARG A 1 84 ? -16.936 -6.396 -4.357 1.00 69.31 84 ARG A C 1
ATOM 710 O O . ARG A 1 84 ? -16.691 -7.435 -4.962 1.00 69.31 84 ARG A O 1
ATOM 717 N N . ASP A 1 85 ? -16.464 -5.207 -4.711 1.00 70.62 85 ASP A N 1
ATOM 718 C CA . ASP A 1 85 ? -15.687 -4.973 -5.924 1.00 70.62 85 ASP A CA 1
ATOM 719 C C . ASP A 1 85 ? -14.222 -5.396 -5.735 1.00 70.62 85 ASP A C 1
ATOM 721 O O . ASP A 1 85 ? -13.544 -5.737 -6.700 1.00 70.62 85 ASP A O 1
ATOM 725 N N . THR A 1 86 ? -13.746 -5.464 -4.484 1.00 68.06 86 THR A N 1
ATOM 726 C CA . THR A 1 86 ? -12.381 -5.900 -4.156 1.00 68.06 86 THR A CA 1
ATOM 727 C C . THR A 1 86 ? -12.198 -7.419 -4.141 1.00 68.06 86 THR A C 1
ATOM 729 O O . THR A 1 86 ? -11.071 -7.878 -4.284 1.00 68.06 86 THR A O 1
ATOM 732 N N . PHE A 1 87 ? -13.266 -8.224 -4.028 1.00 65.69 87 PHE A N 1
ATOM 733 C CA . PHE A 1 87 ? -13.152 -9.698 -4.032 1.00 65.69 87 PHE A CA 1
ATOM 734 C C . PHE A 1 87 ? -12.670 -10.286 -5.364 1.00 65.69 87 PHE A C 1
ATOM 736 O O . PHE A 1 87 ? -12.250 -11.439 -5.405 1.00 65.69 87 PHE A O 1
ATOM 743 N N . LEU A 1 88 ? -12.744 -9.521 -6.455 1.00 75.19 88 LEU A N 1
ATOM 744 C CA . LEU A 1 88 ? -12.222 -9.931 -7.761 1.00 75.19 88 LEU A CA 1
ATOM 745 C C . LEU A 1 88 ? -10.711 -9.687 -7.896 1.00 75.19 88 LEU A C 1
ATOM 747 O O . LEU A 1 88 ? -10.114 -10.082 -8.897 1.00 75.19 88 LEU A O 1
ATOM 751 N N . TYR A 1 89 ? -10.101 -9.013 -6.921 1.00 84.75 89 TYR A N 1
ATOM 752 C CA . TYR A 1 89 ? -8.690 -8.645 -6.916 1.00 84.75 89 TYR A CA 1
ATOM 753 C C . TYR A 1 89 ? -7.883 -9.557 -5.991 1.00 84.75 89 TYR A C 1
ATOM 755 O O . TYR A 1 89 ? -8.428 -10.290 -5.166 1.00 84.75 89 TYR A O 1
ATOM 763 N N . ASN A 1 90 ? -6.558 -9.507 -6.126 1.00 89.12 90 ASN A N 1
ATOM 764 C CA . ASN A 1 90 ? -5.673 -10.202 -5.199 1.00 89.12 90 ASN A CA 1
ATOM 765 C C . ASN A 1 90 ? -5.637 -9.421 -3.887 1.00 89.12 90 ASN A C 1
ATOM 767 O O . ASN A 1 90 ? -5.330 -8.229 -3.897 1.00 89.12 90 ASN A O 1
ATOM 771 N N . VAL A 1 91 ? -5.942 -10.088 -2.776 1.00 90.25 91 VAL A N 1
ATOM 772 C CA . VAL A 1 91 ? -5.938 -9.487 -1.439 1.00 90.25 91 VAL A CA 1
ATOM 773 C C . VAL A 1 91 ? -4.878 -10.175 -0.593 1.00 90.25 91 VAL A C 1
ATOM 775 O O . VAL A 1 91 ? -4.854 -11.402 -0.509 1.00 90.25 91 VAL A O 1
ATOM 778 N N . VAL A 1 92 ? -4.017 -9.383 0.043 1.00 92.50 92 VAL A N 1
ATOM 779 C CA . VAL A 1 92 ? -3.022 -9.858 1.013 1.00 92.50 92 VAL A CA 1
ATOM 780 C C . VAL A 1 92 ? -3.147 -9.010 2.268 1.00 92.50 92 VAL A C 1
ATOM 782 O O . VAL A 1 92 ? -3.104 -7.786 2.187 1.00 92.50 92 VAL A O 1
ATOM 785 N N . THR A 1 93 ? -3.318 -9.652 3.419 1.00 93.25 93 THR A N 1
ATOM 786 C CA . THR A 1 93 ? -3.413 -8.991 4.727 1.00 93.25 93 THR A CA 1
ATOM 787 C C . THR A 1 93 ? -2.145 -9.214 5.534 1.00 93.25 93 THR A C 1
ATOM 789 O O . THR A 1 93 ? -1.528 -10.274 5.436 1.00 93.25 93 THR A O 1
ATOM 792 N N . PHE A 1 94 ? -1.790 -8.244 6.367 1.00 94.38 94 PHE A N 1
ATOM 793 C CA . PHE A 1 94 ? -0.570 -8.247 7.161 1.00 94.38 94 PHE A CA 1
ATOM 794 C C . PHE A 1 94 ? -0.889 -8.387 8.644 1.00 94.38 94 PHE A C 1
ATOM 796 O O . PHE A 1 94 ? -1.838 -7.786 9.143 1.00 94.38 94 PHE A O 1
ATOM 803 N N . VAL A 1 95 ? -0.078 -9.187 9.331 1.00 87.94 95 VAL A N 1
ATOM 804 C CA . VAL A 1 95 ? -0.125 -9.349 10.792 1.00 87.94 95 VAL A CA 1
ATOM 805 C C . VAL A 1 95 ? 1.009 -8.568 11.451 1.00 87.94 95 VAL A C 1
ATOM 807 O O . VAL A 1 95 ? 0.843 -8.044 12.548 1.00 87.94 95 VAL A O 1
ATOM 810 N N . ASP A 1 96 ? 2.144 -8.465 10.765 1.00 88.69 96 ASP A N 1
ATOM 811 C CA . ASP A 1 96 ? 3.338 -7.768 11.215 1.00 88.69 96 ASP A CA 1
ATOM 812 C C . ASP A 1 96 ? 4.011 -7.034 10.049 1.00 88.69 96 ASP A C 1
ATOM 814 O O . ASP A 1 96 ? 3.639 -7.160 8.877 1.00 88.69 96 ASP A O 1
ATOM 818 N N . GLU A 1 97 ? 5.006 -6.229 10.398 1.00 91.25 97 GLU A N 1
ATOM 819 C CA . GLU A 1 97 ? 5.748 -5.406 9.456 1.00 91.25 97 GLU A CA 1
ATOM 820 C C . GLU A 1 97 ? 6.699 -6.186 8.550 1.00 91.25 97 GLU A C 1
ATOM 822 O O . GLU A 1 97 ? 7.026 -5.705 7.463 1.00 91.25 97 GLU A O 1
ATOM 827 N N . GLU A 1 98 ? 7.179 -7.349 8.991 1.00 90.56 98 GLU A N 1
ATOM 828 C CA . GLU A 1 98 ? 8.149 -8.137 8.232 1.00 90.56 98 GLU A CA 1
ATOM 829 C C . GLU A 1 98 ? 7.486 -8.652 6.954 1.00 90.56 98 GLU A C 1
ATOM 831 O O . GLU A 1 98 ? 8.041 -8.521 5.861 1.00 90.56 98 GLU A O 1
ATOM 836 N N . VAL A 1 99 ? 6.238 -9.121 7.060 1.00 91.69 99 VAL A N 1
ATOM 837 C CA . VAL A 1 99 ? 5.445 -9.588 5.913 1.00 91.69 99 VAL A CA 1
ATOM 838 C C . VAL A 1 99 ? 5.219 -8.480 4.872 1.00 91.69 99 VAL A C 1
ATOM 840 O O . VAL A 1 99 ? 5.128 -8.769 3.676 1.00 91.69 99 VAL A O 1
ATOM 843 N N . VAL A 1 100 ? 5.189 -7.205 5.278 1.00 94.88 100 VAL A N 1
ATOM 844 C CA . VAL A 1 100 ? 5.015 -6.071 4.350 1.00 94.88 100 VAL A CA 1
ATOM 845 C C . VAL A 1 100 ? 6.187 -5.976 3.369 1.00 94.88 100 VAL A C 1
ATOM 847 O O . VAL A 1 100 ? 5.977 -5.742 2.176 1.00 94.88 100 VAL A O 1
ATOM 850 N N . ASP A 1 101 ? 7.422 -6.191 3.835 1.00 93.44 101 ASP A N 1
ATOM 851 C CA . ASP A 1 101 ? 8.605 -6.131 2.968 1.00 93.44 101 ASP A CA 1
ATOM 852 C C . ASP A 1 101 ? 8.655 -7.276 1.959 1.00 93.44 101 ASP A C 1
ATOM 854 O O . ASP A 1 101 ? 9.131 -7.074 0.836 1.00 93.44 101 ASP A O 1
ATOM 858 N N . PHE A 1 102 ? 8.158 -8.450 2.355 1.00 90.88 102 PHE A N 1
ATOM 859 C CA . PHE A 1 102 ? 8.053 -9.616 1.483 1.00 90.88 102 PHE A CA 1
ATOM 860 C C . PHE A 1 102 ? 6.969 -9.443 0.419 1.00 90.88 102 PHE A C 1
ATOM 862 O O . PHE A 1 102 ? 7.163 -9.862 -0.717 1.00 90.88 102 PHE A O 1
ATOM 869 N N . ALA A 1 103 ? 5.846 -8.807 0.754 1.00 92.56 103 ALA A N 1
ATOM 870 C CA . ALA A 1 103 ? 4.734 -8.652 -0.177 1.00 92.56 103 ALA A CA 1
ATOM 871 C C . ALA A 1 103 ? 4.923 -7.505 -1.186 1.00 92.56 103 ALA A C 1
ATOM 873 O O . ALA A 1 103 ? 4.480 -7.610 -2.328 1.00 92.56 103 ALA A O 1
ATOM 874 N N . LEU A 1 104 ? 5.542 -6.387 -0.789 1.00 94.94 104 LEU A N 1
ATOM 875 C CA . LEU A 1 104 ? 5.646 -5.183 -1.628 1.00 94.94 104 LEU A CA 1
ATOM 876 C C . LEU A 1 104 ? 7.040 -5.049 -2.254 1.00 94.94 104 LEU A C 1
ATOM 878 O O . LEU A 1 104 ? 7.751 -4.101 -1.944 1.00 94.94 104 LEU A O 1
ATOM 882 N N . THR A 1 105 ? 7.484 -5.977 -3.099 1.00 95.06 105 THR A N 1
ATOM 883 C CA . THR A 1 105 ? 8.819 -5.940 -3.745 1.00 95.06 105 THR A CA 1
ATOM 884 C C . THR A 1 105 ? 8.815 -5.168 -5.063 1.00 95.06 105 THR A C 1
ATOM 886 O O . THR A 1 105 ? 7.796 -5.133 -5.749 1.00 95.06 105 THR A O 1
ATOM 889 N N . LYS A 1 106 ? 9.948 -4.575 -5.461 1.00 96.38 106 LYS A N 1
ATOM 890 C CA . LYS A 1 106 ? 10.066 -3.813 -6.723 1.00 96.38 106 LYS A CA 1
ATOM 891 C C . LYS A 1 106 ? 10.121 -4.705 -7.965 1.00 96.38 106 LYS A C 1
ATOM 893 O O . LYS A 1 106 ? 9.700 -4.305 -9.046 1.00 96.38 106 LYS A O 1
ATOM 898 N N . GLU A 1 107 ? 10.608 -5.930 -7.801 1.00 94.69 107 GLU A N 1
ATOM 899 C CA . GLU A 1 107 ? 10.796 -6.919 -8.860 1.00 94.69 107 GLU A CA 1
ATOM 900 C C . GLU A 1 107 ? 9.459 -7.413 -9.432 1.00 94.69 107 GLU A C 1
ATOM 902 O O . GLU A 1 107 ? 9.351 -7.642 -10.636 1.00 94.69 107 GLU A O 1
ATOM 907 N N . GLY A 1 108 ? 8.431 -7.544 -8.585 1.00 90.94 108 GLY A N 1
ATOM 908 C CA . GLY A 1 108 ? 7.181 -8.208 -8.962 1.00 90.94 108 GLY A CA 1
ATOM 909 C C . GLY A 1 108 ? 7.406 -9.679 -9.333 1.00 90.94 108 GLY A C 1
ATOM 910 O O . GLY A 1 108 ? 8.371 -10.302 -8.894 1.00 90.94 108 GLY A O 1
ATOM 911 N N . GLY A 1 109 ? 6.511 -10.241 -10.145 1.00 86.94 109 GLY A N 1
ATOM 912 C CA . GLY A 1 109 ? 6.589 -11.622 -10.637 1.00 86.94 109 GLY A CA 1
ATOM 913 C C . GLY A 1 109 ? 5.981 -12.674 -9.705 1.00 86.94 109 GLY A C 1
ATOM 914 O O . GLY A 1 109 ? 5.724 -13.794 -10.143 1.00 86.94 109 GLY A O 1
ATOM 915 N N . GLU A 1 110 ? 5.666 -12.304 -8.465 1.00 85.25 110 GLU A N 1
ATOM 916 C CA . GLU A 1 110 ? 4.986 -13.152 -7.486 1.00 85.25 110 GLU A CA 1
ATOM 917 C C . GLU A 1 110 ? 3.768 -12.427 -6.893 1.00 85.25 110 GLU A C 1
ATOM 919 O O . GLU A 1 110 ? 3.730 -11.193 -6.857 1.00 85.25 110 GLU A O 1
ATOM 924 N N . PRO A 1 111 ? 2.736 -13.154 -6.425 1.00 83.50 111 PRO A N 1
ATOM 925 C CA . PRO A 1 111 ? 1.623 -12.528 -5.725 1.00 83.50 111 PRO A CA 1
ATOM 926 C C . PRO A 1 111 ? 2.100 -11.664 -4.536 1.00 83.50 111 PRO A C 1
ATOM 928 O O . PRO A 1 111 ? 2.962 -12.106 -3.781 1.00 83.50 111 PRO A O 1
ATOM 931 N N . PRO A 1 112 ? 1.522 -10.466 -4.323 1.00 92.06 112 PRO A N 1
ATOM 932 C CA . PRO A 1 112 ? 0.344 -9.950 -5.016 1.00 92.06 112 PRO A CA 1
ATOM 933 C C . PRO A 1 112 ? 0.632 -9.171 -6.311 1.00 92.06 112 PRO A C 1
ATOM 935 O O . PRO A 1 112 ? -0.325 -8.854 -7.016 1.00 92.06 112 PRO A O 1
ATOM 938 N N . PHE A 1 113 ? 1.889 -8.882 -6.664 1.00 95.06 113 PHE A N 1
ATOM 939 C CA . PHE A 1 113 ? 2.248 -8.029 -7.806 1.00 95.06 113 PHE A CA 1
ATOM 940 C C . PHE A 1 113 ? 2.897 -8.819 -8.943 1.00 95.06 113 PHE A C 1
ATOM 942 O O . PHE A 1 113 ? 4.067 -9.189 -8.885 1.00 95.06 113 PHE A O 1
ATOM 949 N N . LEU A 1 114 ? 2.162 -9.011 -10.040 1.00 94.69 114 LEU A N 1
ATOM 950 C CA . LEU A 1 114 ? 2.707 -9.712 -11.206 1.00 94.69 114 LEU A CA 1
ATOM 951 C C . LEU A 1 114 ? 3.739 -8.882 -11.978 1.00 94.69 114 LEU A C 1
ATOM 953 O O . LEU A 1 114 ? 4.633 -9.462 -12.588 1.00 94.69 114 LEU A O 1
ATOM 957 N N . TRP A 1 115 ? 3.640 -7.552 -11.945 1.00 95.00 115 TRP A N 1
ATOM 958 C CA . TRP A 1 115 ? 4.487 -6.672 -12.748 1.00 95.00 115 TRP A CA 1
ATOM 959 C C . TRP A 1 115 ? 5.499 -5.901 -11.884 1.00 95.00 115 TRP A C 1
ATOM 961 O O . TRP A 1 115 ? 5.186 -5.519 -10.752 1.00 95.00 115 TRP A O 1
ATOM 971 N N . PRO A 1 116 ? 6.719 -5.655 -12.394 1.00 95.50 116 PRO A N 1
ATOM 972 C CA . PRO A 1 116 ? 7.721 -4.844 -11.706 1.00 95.50 116 PRO A CA 1
ATOM 973 C C . PRO A 1 116 ? 7.259 -3.396 -11.514 1.00 95.50 116 PRO A C 1
ATOM 975 O O . PRO A 1 116 ? 6.315 -2.929 -12.151 1.00 95.50 116 PRO A O 1
ATOM 978 N N . GLU A 1 117 ? 7.926 -2.681 -10.615 1.00 96.31 117 GLU A N 1
ATOM 979 C CA . GLU A 1 117 ? 7.844 -1.221 -10.559 1.00 96.31 117 GLU A CA 1
ATOM 980 C C . GLU A 1 117 ? 8.382 -0.595 -11.842 1.00 96.31 117 GLU A C 1
ATOM 982 O O . GLU A 1 117 ? 9.256 -1.159 -12.508 1.00 96.31 117 GLU A O 1
ATOM 987 N N . GLN A 1 118 ? 7.862 0.583 -12.182 1.00 93.62 118 GLN A N 1
ATOM 988 C CA . GLN A 1 118 ? 8.193 1.250 -13.435 1.00 93.62 118 GLN A CA 1
ATOM 989 C C . GLN A 1 118 ? 9.688 1.575 -13.504 1.00 93.62 118 GLN A C 1
ATOM 991 O O . GLN A 1 118 ? 10.354 1.192 -14.464 1.00 93.62 118 GLN A O 1
ATOM 996 N N . GLU A 1 119 ? 10.230 2.222 -12.469 1.00 94.06 119 GLU A N 1
ATOM 997 C CA . GLU A 1 119 ? 11.644 2.608 -12.432 1.00 94.06 119 GLU A CA 1
ATOM 998 C C . GLU A 1 119 ? 12.561 1.378 -12.480 1.00 94.06 119 GLU A C 1
ATOM 1000 O O . GLU A 1 119 ? 13.495 1.333 -13.279 1.00 94.06 119 GLU A O 1
ATOM 1005 N N . TYR A 1 120 ? 12.244 0.334 -11.704 1.00 95.56 120 TYR A N 1
ATOM 1006 C CA . TYR A 1 120 ? 12.998 -0.921 -11.718 1.00 95.56 120 TYR A CA 1
ATOM 1007 C C . TYR A 1 120 ? 12.997 -1.578 -13.106 1.00 95.56 120 TYR A C 1
ATOM 1009 O O . TYR A 1 120 ? 14.030 -2.056 -13.585 1.00 95.56 120 TYR A O 1
ATOM 1017 N N . PHE A 1 121 ? 11.842 -1.603 -13.774 1.00 94.12 121 PHE A N 1
ATOM 1018 C CA . PHE A 1 121 ? 11.715 -2.176 -15.107 1.00 94.12 121 PHE A CA 1
ATOM 1019 C C . PHE A 1 121 ? 12.518 -1.396 -16.150 1.00 94.12 121 PHE A C 1
ATOM 1021 O O . PHE A 1 121 ? 13.228 -2.013 -16.947 1.00 94.12 121 PHE A O 1
ATOM 1028 N N . GLU A 1 122 ? 12.426 -0.065 -16.133 1.00 94.06 122 GLU A N 1
ATOM 1029 C CA . GLU A 1 122 ? 13.142 0.826 -17.050 1.00 94.06 122 GLU A CA 1
ATOM 1030 C C . GLU A 1 122 ? 14.662 0.789 -16.820 1.00 94.06 122 GLU A C 1
ATOM 1032 O O . GLU A 1 122 ? 15.420 0.789 -17.789 1.00 94.06 122 GLU A O 1
ATOM 1037 N N . GLU A 1 123 ? 15.128 0.668 -15.572 1.00 93.81 123 GLU A N 1
ATOM 1038 C CA . GLU A 1 123 ? 16.553 0.504 -15.246 1.00 93.81 123 GLU A CA 1
ATOM 1039 C C . GLU A 1 123 ? 17.121 -0.788 -15.858 1.00 93.81 123 GLU A C 1
ATOM 1041 O O . GLU A 1 123 ? 18.206 -0.793 -16.447 1.00 93.81 123 GLU A O 1
ATOM 1046 N N . LYS A 1 124 ? 16.376 -1.897 -15.753 1.00 94.19 124 LYS A N 1
ATOM 1047 C CA . LYS A 1 124 ? 16.772 -3.194 -16.326 1.00 94.19 124 LYS A CA 1
ATOM 1048 C C . LYS A 1 124 ? 16.568 -3.273 -17.836 1.00 94.19 124 LYS A C 1
ATOM 1050 O O . LYS A 1 124 ? 17.229 -4.078 -18.490 1.00 94.19 124 LYS A O 1
ATOM 1055 N N . ASN A 1 125 ? 15.682 -2.448 -18.385 1.00 92.56 125 ASN A N 1
ATOM 1056 C CA . ASN A 1 125 ? 15.337 -2.425 -19.801 1.00 92.56 125 ASN A CA 1
ATOM 1057 C C . ASN A 1 125 ? 15.325 -0.981 -20.337 1.00 92.56 125 ASN A C 1
ATOM 1059 O O . ASN A 1 125 ? 14.252 -0.451 -20.653 1.00 92.56 125 ASN A O 1
ATOM 1063 N N . PRO A 1 126 ? 16.503 -0.343 -20.502 1.00 91.06 126 PRO A N 1
ATOM 1064 C CA . PRO A 1 126 ? 16.600 1.073 -20.870 1.00 91.06 126 PRO A CA 1
ATOM 1065 C C . PRO A 1 126 ? 15.903 1.447 -22.184 1.00 91.06 126 PRO A C 1
ATOM 1067 O O . PRO A 1 126 ? 15.588 2.612 -22.403 1.00 91.06 126 PRO A O 1
ATOM 1070 N N . GLN A 1 127 ? 15.636 0.476 -23.062 1.00 88.94 127 GLN A N 1
ATOM 1071 C CA . GLN A 1 127 ? 14.878 0.668 -24.300 1.00 88.94 127 GLN A CA 1
ATOM 1072 C C . GLN A 1 127 ? 13.411 1.071 -24.082 1.00 88.94 127 GLN A C 1
ATOM 1074 O O . GLN A 1 127 ? 12.792 1.593 -25.007 1.00 88.94 127 GLN A O 1
ATOM 1079 N N . TYR A 1 128 ? 12.856 0.820 -22.894 1.00 86.94 128 TYR A N 1
ATOM 1080 C CA . TYR A 1 128 ? 11.496 1.221 -22.528 1.00 86.94 128 TYR A CA 1
ATOM 1081 C C . TYR A 1 128 ? 11.453 2.509 -21.707 1.00 86.94 128 TYR A C 1
ATOM 1083 O O . TYR A 1 128 ? 10.364 3.040 -21.493 1.00 86.94 128 TYR A O 1
ATOM 1091 N N . ALA A 1 129 ? 12.609 3.035 -21.286 1.00 84.94 129 ALA A N 1
ATOM 1092 C CA . ALA A 1 129 ? 12.665 4.321 -20.612 1.00 84.94 129 ALA A CA 1
ATOM 1093 C C . ALA A 1 129 ? 12.099 5.410 -21.532 1.00 84.94 129 ALA A C 1
ATOM 1095 O O . ALA A 1 129 ? 12.387 5.447 -22.736 1.00 84.94 129 ALA A O 1
ATOM 1096 N N . CYS A 1 130 ? 11.291 6.311 -20.968 1.00 78.94 130 CYS A N 1
ATOM 1097 C CA . CYS A 1 130 ? 10.697 7.396 -21.738 1.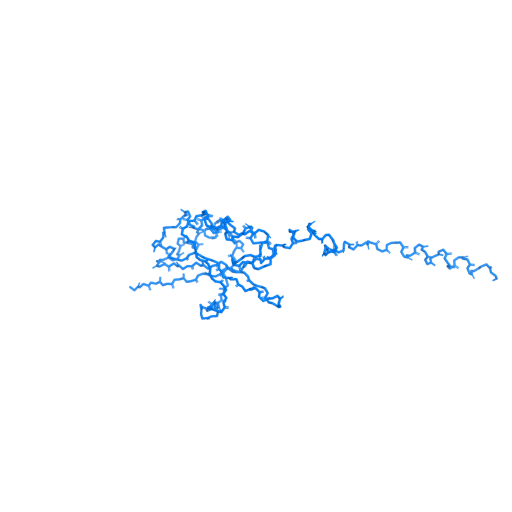00 78.94 130 CYS A CA 1
ATOM 1098 C C . CYS A 1 130 ? 11.802 8.191 -22.450 1.00 78.94 130 CYS A C 1
ATOM 1100 O O . CYS A 1 130 ? 12.701 8.749 -21.811 1.00 78.94 130 CYS A O 1
ATOM 1102 N N . MET A 1 131 ? 11.748 8.242 -23.787 1.00 74.31 131 MET A N 1
ATOM 1103 C CA . MET A 1 131 ? 12.705 9.017 -24.569 1.00 74.31 131 MET A CA 1
ATOM 1104 C C . MET A 1 131 ? 12.636 10.471 -24.106 1.00 74.31 131 MET A C 1
ATOM 1106 O O . MET A 1 131 ? 11.635 11.159 -24.326 1.00 74.31 131 MET A O 1
ATOM 1110 N N . LYS A 1 132 ? 13.709 10.958 -23.473 1.00 73.56 132 LYS A N 1
ATOM 1111 C CA . LYS A 1 132 ? 13.839 12.380 -23.151 1.00 73.56 132 LYS A CA 1
ATOM 1112 C C . LYS A 1 132 ? 13.623 13.147 -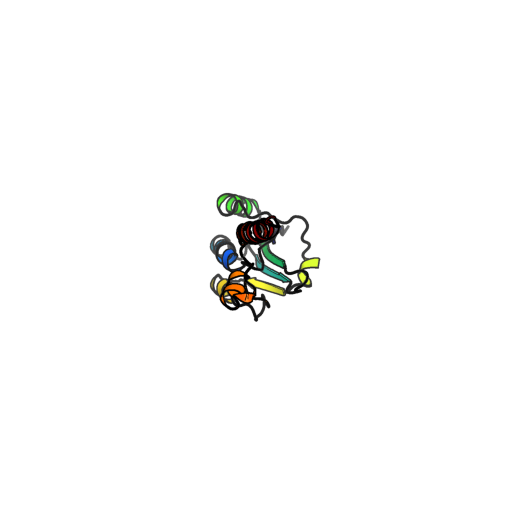24.449 1.00 73.56 132 LYS A C 1
ATOM 1114 O O . LYS A 1 132 ? 14.305 12.867 -25.435 1.00 73.56 132 LYS A O 1
ATOM 1119 N N . LYS A 1 133 ? 12.671 14.089 -24.463 1.00 60.09 133 LYS A N 1
ATOM 1120 C CA . LYS A 1 133 ? 12.488 14.998 -25.599 1.00 60.09 133 LYS A CA 1
ATOM 1121 C C . LYS A 1 133 ? 13.848 15.625 -25.894 1.00 60.09 133 LYS A C 1
ATOM 1123 O O . LYS A 1 133 ? 14.310 16.477 -25.140 1.00 60.09 133 LYS A O 1
ATOM 1128 N N . MET A 1 134 ? 14.503 15.191 -26.968 1.00 53.31 134 MET A N 1
ATOM 1129 C CA . MET A 1 134 ? 15.583 15.976 -27.539 1.00 53.31 134 MET A CA 1
ATOM 1130 C C . MET A 1 134 ? 14.941 17.296 -27.943 1.00 53.31 134 MET A C 1
ATOM 1132 O O . MET A 1 134 ? 13.992 17.302 -28.729 1.00 53.31 134 MET A O 1
ATOM 1136 N N . ASN A 1 135 ? 15.420 18.407 -27.386 1.00 54.16 135 ASN A N 1
ATOM 1137 C CA . ASN A 1 135 ? 15.124 19.713 -27.954 1.00 54.16 135 ASN A CA 1
ATOM 1138 C C . ASN A 1 135 ? 15.537 19.638 -29.429 1.00 54.16 135 ASN A C 1
ATOM 1140 O O . ASN A 1 135 ? 16.716 19.485 -29.746 1.00 54.16 135 ASN A O 1
ATOM 1144 N N . LEU A 1 136 ? 14.551 19.649 -30.330 1.00 53.53 136 LEU A N 1
ATOM 1145 C CA . LEU A 1 136 ? 14.711 19.503 -31.781 1.00 53.53 136 LEU A CA 1
ATOM 1146 C C . LEU A 1 136 ? 15.346 20.759 -32.409 1.00 53.53 136 LEU A C 1
ATOM 1148 O O . LEU A 1 136 ? 14.958 21.185 -33.492 1.00 53.53 136 LEU A O 1
ATOM 1152 N N . GLU A 1 137 ? 16.342 21.363 -31.763 1.00 55.59 137 GLU A N 1
ATOM 1153 C CA . GLU A 1 137 ? 17.104 22.487 -32.319 1.00 55.59 137 GLU A CA 1
ATOM 1154 C C . GLU A 1 137 ? 18.003 22.046 -33.490 1.00 55.59 137 GLU A C 1
ATOM 1156 O O . GLU A 1 137 ? 18.426 22.867 -34.297 1.00 55.59 137 GLU A O 1
ATOM 1161 N N . PHE A 1 138 ? 18.245 20.741 -33.662 1.00 48.62 138 PHE A N 1
ATOM 1162 C CA . PHE A 1 138 ? 19.094 20.219 -34.740 1.00 48.62 138 PHE A CA 1
ATOM 1163 C C . PHE A 1 138 ? 18.413 20.116 -36.117 1.00 48.62 138 PHE A C 1
ATOM 1165 O O . PHE A 1 138 ? 19.103 20.100 -37.143 1.00 48.62 138 PHE A O 1
ATOM 1172 N N . LEU A 1 139 ? 17.076 20.080 -36.192 1.00 47.34 139 LEU A N 1
ATOM 1173 C CA . LEU A 1 139 ? 16.389 19.984 -37.489 1.00 47.34 139 LEU A CA 1
ATOM 1174 C C . LEU A 1 139 ? 16.332 21.323 -38.239 1.00 47.34 139 LEU A C 1
ATOM 1176 O O . LEU A 1 139 ? 16.307 21.323 -39.471 1.00 47.34 139 LEU A O 1
ATOM 1180 N N . SER A 1 140 ? 16.387 22.464 -37.544 1.00 47.72 140 SER A N 1
ATOM 1181 C CA . SER A 1 140 ? 16.396 23.785 -38.193 1.00 47.72 140 SER A CA 1
ATOM 1182 C C . SER A 1 140 ? 17.729 24.080 -38.891 1.00 47.72 140 SER A C 1
ATOM 1184 O O . SER A 1 140 ? 17.738 24.587 -40.015 1.00 47.72 140 SER A O 1
ATOM 1186 N N . VAL A 1 141 ? 18.857 23.670 -38.299 1.00 52.88 141 VAL A N 1
ATOM 1187 C CA . VAL A 1 141 ? 20.203 23.924 -38.846 1.00 52.88 141 VAL A CA 1
ATOM 1188 C C . VAL A 1 141 ? 20.440 23.176 -40.166 1.00 52.88 141 VAL A C 1
ATOM 1190 O O . VAL A 1 141 ? 21.093 23.692 -41.078 1.00 52.88 141 VAL A O 1
ATOM 1193 N N . THR A 1 142 ? 19.869 21.979 -40.313 1.00 45.56 142 THR A N 1
ATOM 1194 C CA . THR A 1 142 ? 20.049 21.153 -41.520 1.00 45.56 142 THR A CA 1
ATOM 1195 C C . THR A 1 142 ? 19.167 21.638 -42.684 1.00 45.56 142 THR A C 1
ATOM 1197 O O . THR A 1 142 ? 19.595 21.623 -43.842 1.00 45.56 142 THR A O 1
ATOM 1200 N N . LEU A 1 143 ? 17.973 22.167 -42.383 1.00 46.78 143 LEU A N 1
ATOM 1201 C CA . LEU A 1 143 ? 17.065 22.778 -43.366 1.00 46.78 143 LEU A CA 1
ATOM 1202 C C . LEU A 1 143 ? 17.543 24.157 -43.859 1.00 46.78 143 LEU A C 1
ATOM 1204 O O . LEU A 1 143 ? 17.318 24.515 -45.016 1.00 46.78 143 LEU A O 1
ATOM 1208 N N . GLN A 1 144 ? 18.239 24.934 -43.024 1.00 50.12 144 GLN A N 1
ATOM 1209 C CA . GLN A 1 144 ? 18.817 26.220 -43.443 1.00 50.12 144 GLN A CA 1
ATOM 1210 C C . GLN A 1 144 ? 20.047 26.053 -44.344 1.00 50.12 144 GLN A C 1
ATOM 1212 O O . GLN A 1 144 ? 20.192 26.787 -45.323 1.00 50.12 144 GLN A O 1
ATOM 1217 N N . LYS A 1 145 ? 20.898 25.050 -44.086 1.00 45.75 145 LYS A N 1
ATOM 1218 C CA . LYS A 1 145 ? 22.056 24.756 -44.951 1.00 45.75 145 LYS A CA 1
ATOM 1219 C C . LYS A 1 145 ? 21.655 24.303 -46.359 1.00 45.75 145 LYS A C 1
ATOM 1221 O O . LYS A 1 145 ? 22.326 24.664 -47.319 1.00 45.75 145 LYS A O 1
ATOM 1226 N N . THR A 1 146 ? 20.556 23.565 -46.500 1.00 45.91 146 THR A N 1
ATOM 1227 C CA . THR A 1 146 ? 20.062 23.100 -47.810 1.00 45.91 146 THR A CA 1
ATOM 1228 C C . THR A 1 146 ? 19.373 24.203 -48.619 1.00 45.91 146 THR A C 1
ATOM 1230 O O . THR A 1 146 ? 19.513 24.223 -49.840 1.00 45.91 146 THR A O 1
ATOM 1233 N N . LYS A 1 147 ? 18.715 25.180 -47.976 1.00 46.25 147 LYS A N 1
ATOM 1234 C CA . LYS A 1 147 ? 18.153 26.354 -48.676 1.00 46.25 147 LYS A CA 1
ATOM 1235 C C . LYS A 1 147 ? 19.222 27.299 -49.237 1.00 46.25 147 LYS A C 1
ATOM 1237 O O . LYS A 1 147 ? 19.065 27.776 -50.356 1.00 46.25 147 LYS A O 1
ATOM 1242 N N . ASN A 1 148 ? 20.329 27.511 -48.521 1.00 47.06 148 ASN A N 1
ATOM 1243 C CA . ASN A 1 148 ? 21.411 28.393 -48.987 1.00 47.06 148 ASN A CA 1
ATOM 1244 C C . ASN A 1 148 ? 22.231 27.807 -50.154 1.00 47.06 148 ASN A C 1
ATOM 1246 O O . ASN A 1 148 ? 22.864 28.557 -50.888 1.00 47.06 148 ASN A O 1
ATOM 1250 N N . LEU A 1 149 ? 22.198 26.487 -50.363 1.00 44.16 149 LEU A N 1
ATOM 1251 C CA . LEU A 1 149 ? 22.827 25.832 -51.519 1.00 44.16 149 LEU A CA 1
ATOM 1252 C C . LEU A 1 149 ? 21.968 25.890 -52.795 1.00 44.16 149 LEU A C 1
ATOM 1254 O O . LEU A 1 149 ? 22.491 25.675 -53.884 1.00 44.16 149 LEU A O 1
ATOM 1258 N N . LEU A 1 150 ? 20.671 26.193 -52.678 1.00 46.69 150 LEU A N 1
ATOM 1259 C CA . LEU A 1 150 ? 19.732 26.257 -53.805 1.00 46.69 150 LEU A CA 1
ATOM 1260 C C . LEU A 1 150 ? 19.459 27.687 -54.305 1.00 46.69 150 LEU A C 1
ATOM 1262 O O . LEU A 1 150 ? 18.805 27.832 -55.332 1.00 46.69 150 LEU A O 1
ATOM 1266 N N . SER A 1 151 ? 19.970 28.731 -53.636 1.00 45.12 151 SER A N 1
ATOM 1267 C CA . SER A 1 151 ? 19.832 30.132 -54.084 1.00 45.12 151 SER A CA 1
ATOM 1268 C C . SER A 1 151 ? 21.065 30.691 -54.812 1.00 45.12 151 SER A C 1
ATOM 1270 O O . SER A 1 151 ? 21.162 31.902 -55.002 1.00 45.12 151 SER A O 1
ATOM 1272 N N . ILE A 1 152 ? 22.010 29.831 -55.211 1.00 47.12 152 ILE A N 1
ATOM 1273 C CA . ILE A 1 152 ? 23.132 30.189 -56.093 1.00 47.12 152 ILE A CA 1
ATOM 1274 C C . ILE A 1 152 ? 22.935 29.471 -57.434 1.00 47.12 152 ILE A C 1
ATOM 1276 O O . ILE A 1 152 ? 23.633 28.506 -57.742 1.00 47.12 152 ILE A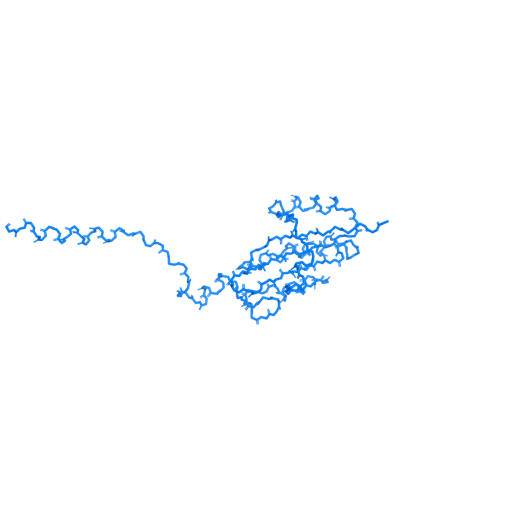 O 1
ATOM 1280 N N . ARG A 1 153 ? 21.938 29.918 -58.200 1.00 38.22 153 ARG A N 1
ATOM 1281 C CA . ARG A 1 153 ? 21.828 29.775 -59.658 1.00 38.22 153 ARG A CA 1
ATOM 1282 C C . ARG A 1 153 ? 21.017 30.935 -60.208 1.00 38.22 153 ARG A C 1
ATOM 1284 O O . ARG A 1 153 ? 19.966 31.229 -59.602 1.00 38.22 153 ARG A O 1
#

Sequence (153 aa):
MVHNYMYVFECDYGDRVKERAFIKDILRNFDKDYATMVGVVVNNNPYCLSFHVAVNLQDDPVNFESWLRDHYPEKIKRHNVFLRDTFLYNVVTFVDEEVVDFALTKEGGEPPFLWPEQEYFEEKNPQYACMKKMNLEFLSVTLQKTKNLLSIR

Foldseek 3Di:
DFDKDKWKFWDDLLPQVVCLVVLQVCLVPDDCQFFVWWKKQFDQPPVDTTIMIMTIGRDDCPVVVVVCCVPPVVGDTDPPDDVVVRVVTFMDTDNHSVVSDVARDQCACDPPGNHHRPVVVCVVPVVPPPPDPDPVPPVVVVVVVVVVVVPPD

Organism: NCBI:txid2711294

pLDDT: mean 83.57, std 16.55, range [38.22, 97.31]

Radius of gyration: 23.63 Å; chains: 1; bounding box: 46×43×78 Å